Protein AF-A0A3P8KN86-F1 (afdb_monomer_lite)

Radius of gyration: 20.42 Å; chains: 1; bounding box: 62×32×52 Å

Organism: NCBI:txid55603

Foldseek 3Di:
DDPVVCVCPVPPHLCVVVVNPPVLADPLLVVLLVVCSVVVFPSVLQSPSLDDSLLSVLCSVCRSLVNDDPCSPDSLDDSLLSNLLSVLVSVVHDLVLPPDSLDDSLLSVLLSVLSVLVHDLVVQSDSPDDSVNSNVVSVVRSVVVVVVVVVVVVD

Sequence (155 aa):
MNKMLNLFYKNKSIFDEYRVNINKYNKQQLSQIYKGLLLKLPVEHFHWPYYDWKQMREIRYGLQNGIELPWYGDSMFSWQQMRELRLGIEKNLDASLYCDWNFNVEQMRQVRLGLEQNIDVSKYAKKEFNWKKMEEIRKKLVADKNIWASTICTN

Structure (mmCIF, N/CA/C/O backbone):
data_AF-A0A3P8KN86-F1
#
_entry.id   AF-A0A3P8KN86-F1
#
loop_
_atom_site.group_PDB
_atom_site.id
_atom_site.type_symbol
_atom_site.label_atom_id
_atom_site.label_alt_id
_atom_site.label_comp_id
_atom_site.label_asym_id
_atom_site.label_entity_id
_atom_site.label_seq_id
_atom_site.pdbx_PDB_ins_code
_atom_site.Cartn_x
_atom_site.Cartn_y
_atom_site.Cartn_z
_atom_site.occupancy
_atom_site.B_iso_or_equiv
_atom_site.auth_seq_id
_atom_site.auth_comp_id
_atom_site.auth_asym_id
_atom_site.auth_atom_id
_atom_site.pdbx_PDB_model_num
ATOM 1 N N . MET A 1 1 ? 34.999 -9.243 -11.631 1.00 43.22 1 MET A N 1
ATOM 2 C CA . MET A 1 1 ? 33.870 -8.766 -12.466 1.00 43.22 1 MET A CA 1
ATOM 3 C C . MET A 1 1 ? 32.934 -9.950 -12.710 1.00 43.22 1 MET A C 1
ATOM 5 O O . MET A 1 1 ? 33.374 -10.959 -13.236 1.00 43.22 1 MET A O 1
ATOM 9 N N . ASN A 1 2 ? 31.726 -9.909 -12.139 1.00 43.53 2 ASN A N 1
ATOM 10 C CA . ASN A 1 2 ? 30.965 -11.091 -11.699 1.00 43.53 2 ASN A CA 1
ATOM 11 C C . ASN A 1 2 ? 30.336 -11.939 -12.821 1.00 43.53 2 ASN A C 1
ATOM 13 O O . ASN A 1 2 ? 29.732 -11.398 -13.742 1.00 43.53 2 ASN A O 1
ATOM 17 N N . LYS A 1 3 ? 30.342 -13.269 -12.638 1.00 47.75 3 LYS A N 1
ATOM 18 C CA . LYS A 1 3 ? 29.671 -14.311 -13.454 1.00 47.75 3 LYS A CA 1
ATOM 19 C C . LYS A 1 3 ? 28.212 -13.967 -13.821 1.00 47.75 3 LYS A C 1
ATOM 21 O O . LYS A 1 3 ? 27.729 -14.357 -14.875 1.00 47.75 3 LYS A O 1
ATOM 26 N N . MET A 1 4 ? 27.548 -13.175 -12.972 1.00 44.81 4 MET A N 1
ATOM 27 C CA . MET A 1 4 ? 26.189 -12.662 -13.170 1.00 44.81 4 MET A CA 1
ATOM 28 C C . MET A 1 4 ? 26.078 -11.661 -14.337 1.00 44.81 4 MET A C 1
ATOM 30 O O . MET A 1 4 ? 25.126 -11.746 -15.097 1.00 44.81 4 MET A O 1
ATOM 34 N N . LEU A 1 5 ? 27.056 -10.761 -14.531 1.00 47.44 5 LEU A N 1
ATOM 35 C CA . LEU A 1 5 ? 27.090 -9.837 -15.682 1.00 47.44 5 LEU A CA 1
ATOM 36 C C . LEU A 1 5 ? 27.183 -10.607 -17.002 1.00 47.44 5 LEU A C 1
ATOM 38 O O . LEU A 1 5 ? 26.505 -10.262 -17.957 1.00 47.44 5 LEU A O 1
ATOM 42 N N . ASN A 1 6 ? 27.935 -11.707 -17.029 1.00 47.75 6 ASN A N 1
ATOM 43 C CA . ASN A 1 6 ? 28.052 -12.544 -18.222 1.00 47.75 6 ASN A CA 1
ATOM 44 C C . ASN A 1 6 ? 26.740 -13.262 -18.593 1.00 47.75 6 ASN A C 1
ATOM 46 O O . ASN A 1 6 ? 26.555 -13.593 -19.755 1.00 47.75 6 ASN A O 1
ATOM 50 N N . LEU A 1 7 ? 25.822 -13.477 -17.640 1.00 51.28 7 LEU A N 1
ATOM 51 C CA . LEU A 1 7 ? 24.464 -13.966 -17.924 1.00 51.28 7 LEU A CA 1
ATOM 52 C C . LEU A 1 7 ? 23.565 -12.861 -18.502 1.00 51.28 7 LEU A C 1
ATOM 54 O O . LEU A 1 7 ? 22.751 -13.154 -19.370 1.00 51.28 7 LEU A O 1
ATOM 58 N N . PHE A 1 8 ? 23.747 -11.601 -18.082 1.00 51.91 8 PHE A N 1
ATOM 59 C CA . PHE A 1 8 ? 23.001 -10.456 -18.627 1.00 51.91 8 PHE A CA 1
ATOM 60 C C . PHE A 1 8 ? 23.300 -10.190 -20.113 1.00 51.91 8 PHE A C 1
ATOM 62 O O . PHE A 1 8 ? 22.413 -9.724 -20.816 1.00 51.91 8 PHE A O 1
ATOM 69 N N . TYR A 1 9 ? 24.513 -10.498 -20.590 1.00 50.28 9 TYR A N 1
ATOM 70 C CA . TYR A 1 9 ? 24.952 -10.202 -21.965 1.00 50.28 9 TYR A CA 1
ATOM 71 C C . TYR A 1 9 ? 25.006 -11.420 -22.909 1.00 50.28 9 TYR A C 1
ATOM 73 O O . TYR A 1 9 ? 25.277 -11.246 -24.093 1.00 50.28 9 TYR A O 1
ATOM 81 N N . LYS A 1 10 ? 24.795 -12.654 -22.417 1.00 49.06 10 LYS A N 1
ATOM 82 C CA . LYS A 1 10 ? 24.941 -13.878 -23.240 1.00 49.06 10 LYS A CA 1
ATOM 83 C C . LYS A 1 10 ? 23.720 -14.258 -24.067 1.00 49.06 10 LYS A C 1
ATOM 85 O O . LYS A 1 10 ? 23.874 -14.963 -25.059 1.00 49.06 10 LYS A O 1
ATOM 90 N N . ASN A 1 11 ? 22.531 -13.820 -23.677 1.00 49.88 11 ASN A N 1
ATOM 91 C CA . ASN A 1 11 ? 21.376 -13.907 -24.554 1.00 49.88 11 ASN A CA 1
ATOM 92 C C . ASN A 1 11 ? 21.400 -12.641 -25.399 1.00 49.88 11 ASN A C 1
ATOM 94 O O . ASN A 1 11 ? 21.526 -11.558 -24.839 1.00 49.88 11 ASN A O 1
ATOM 98 N N . LYS A 1 12 ? 21.287 -12.760 -26.722 1.00 53.00 12 LYS A N 1
ATOM 99 C CA . LYS A 1 12 ? 20.773 -11.681 -27.576 1.00 53.00 12 LYS A CA 1
ATOM 100 C C . LYS A 1 12 ? 19.526 -11.155 -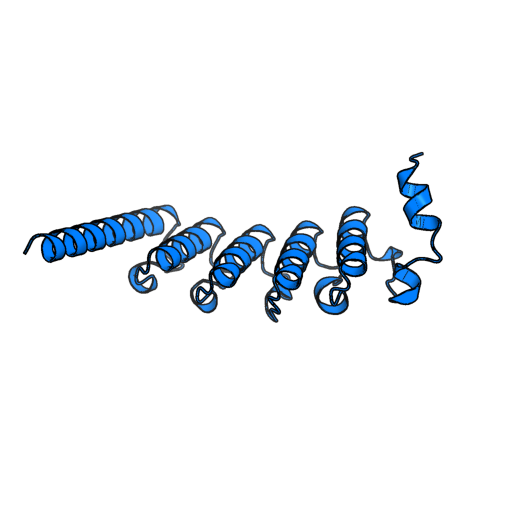26.856 1.00 53.00 12 LYS A C 1
ATOM 102 O O . LYS A 1 12 ? 18.619 -11.943 -26.595 1.00 53.00 12 LYS A O 1
ATOM 107 N N . SER A 1 13 ? 19.643 -9.971 -26.269 1.00 66.38 13 SER A N 1
ATOM 108 C CA . SER A 1 13 ? 19.134 -9.719 -24.921 1.00 66.38 13 SER A CA 1
ATOM 109 C C . SER A 1 13 ? 17.621 -9.850 -24.910 1.00 66.38 13 SER A C 1
ATOM 111 O O . SER A 1 13 ? 16.968 -9.302 -25.785 1.00 66.38 13 SER A O 1
ATOM 113 N N . ILE A 1 14 ? 17.027 -10.534 -23.931 1.00 70.62 14 ILE A N 1
ATOM 114 C CA . ILE A 1 14 ? 15.560 -10.528 -23.753 1.00 70.62 14 ILE A CA 1
ATOM 115 C C . ILE A 1 14 ? 15.013 -9.084 -23.712 1.00 70.62 14 ILE A C 1
ATOM 117 O O . ILE A 1 14 ? 13.859 -8.830 -24.011 1.00 70.62 14 ILE A O 1
ATOM 121 N N . PHE A 1 15 ? 15.862 -8.101 -23.402 1.00 74.62 15 PHE A N 1
ATOM 122 C CA . PHE A 1 15 ? 15.544 -6.685 -23.539 1.00 74.62 15 PHE A CA 1
ATOM 123 C C . PHE A 1 15 ? 15.421 -6.206 -24.997 1.00 74.62 15 PHE A C 1
ATOM 125 O O . PHE A 1 15 ? 14.551 -5.387 -25.269 1.00 74.62 15 PHE A O 1
ATOM 132 N N . ASP A 1 16 ? 16.234 -6.710 -25.928 1.00 73.12 16 ASP A N 1
ATOM 133 C CA . ASP A 1 16 ? 16.189 -6.367 -27.358 1.00 73.12 16 ASP A CA 1
ATOM 134 C C . ASP A 1 16 ? 14.890 -6.866 -28.008 1.00 73.12 16 ASP A C 1
ATOM 136 O O . ASP A 1 16 ? 14.256 -6.130 -28.764 1.00 73.12 16 ASP A O 1
ATOM 140 N N . GLU A 1 17 ? 14.461 -8.088 -27.666 1.00 73.62 17 GLU A N 1
ATOM 141 C CA . GLU A 1 17 ? 13.188 -8.674 -28.121 1.00 73.62 17 GLU A CA 1
ATOM 142 C C . GLU A 1 17 ? 11.994 -7.792 -27.723 1.00 73.62 17 GLU A C 1
ATOM 144 O O . GLU A 1 17 ? 11.118 -7.515 -28.540 1.00 73.62 17 GLU A O 1
ATOM 149 N N . TYR A 1 18 ? 12.018 -7.261 -26.499 1.00 74.00 18 TYR A N 1
ATOM 150 C CA . TYR A 1 18 ? 10.963 -6.410 -25.945 1.00 74.00 18 TYR A CA 1
ATOM 151 C C . TYR A 1 18 ? 11.246 -4.907 -26.123 1.00 74.00 18 TYR A C 1
ATOM 153 O O . TYR A 1 18 ? 10.574 -4.072 -25.520 1.00 74.00 18 TYR A O 1
ATOM 161 N N . ARG A 1 19 ? 12.241 -4.539 -26.948 1.00 77.69 19 ARG A N 1
ATOM 162 C CA . ARG A 1 19 ? 12.633 -3.147 -27.255 1.00 77.69 19 ARG A CA 1
ATOM 163 C C . ARG A 1 19 ? 12.882 -2.270 -26.013 1.00 77.69 19 ARG A C 1
ATOM 165 O O . ARG A 1 19 ? 12.671 -1.055 -26.038 1.00 77.69 19 ARG A O 1
ATOM 172 N N . VAL A 1 20 ? 13.365 -2.861 -24.922 1.00 79.06 20 VAL A N 1
ATOM 173 C CA . VAL A 1 20 ? 13.687 -2.153 -23.679 1.00 79.06 20 VAL A CA 1
ATOM 174 C C . VAL A 1 20 ? 15.022 -1.425 -23.837 1.00 79.06 20 VAL A C 1
ATOM 176 O O . VAL A 1 20 ? 16.083 -2.039 -23.916 1.00 79.06 20 VAL A O 1
ATOM 179 N N . ASN A 1 21 ? 14.994 -0.090 -23.814 1.00 83.62 21 ASN A N 1
ATOM 180 C CA . ASN A 1 21 ? 16.215 0.720 -23.803 1.00 83.62 21 ASN A CA 1
ATOM 181 C C . ASN A 1 21 ? 16.894 0.657 -22.423 1.00 83.62 21 ASN A C 1
ATOM 183 O O . ASN A 1 21 ? 16.582 1.447 -21.529 1.00 83.62 21 ASN A O 1
ATOM 187 N N . ILE A 1 22 ? 17.834 -0.277 -22.263 1.00 83.38 22 ILE A N 1
ATOM 188 C CA . ILE A 1 22 ? 18.504 -0.561 -20.986 1.00 83.38 22 ILE A CA 1
ATOM 189 C C . ILE A 1 22 ? 19.252 0.639 -20.391 1.00 83.38 22 ILE A C 1
ATOM 191 O O . ILE A 1 22 ? 19.370 0.732 -19.173 1.00 83.38 22 ILE A O 1
ATOM 195 N N . ASN A 1 23 ? 19.697 1.587 -21.223 1.00 84.94 23 ASN A N 1
ATOM 196 C CA . ASN A 1 23 ? 20.459 2.759 -20.783 1.00 84.94 23 ASN A CA 1
ATOM 197 C C . ASN A 1 23 ? 19.612 3.749 -19.967 1.00 84.94 23 ASN A C 1
ATOM 199 O O . ASN A 1 23 ? 20.163 4.629 -19.312 1.00 84.94 23 ASN A O 1
ATOM 203 N N . LYS A 1 24 ? 18.278 3.611 -19.987 1.00 87.25 24 LYS A N 1
ATOM 204 C CA . LYS A 1 24 ? 17.359 4.426 -19.178 1.00 87.25 24 LYS A CA 1
ATOM 205 C C . LYS A 1 24 ? 17.221 3.948 -17.731 1.00 87.25 24 LYS A C 1
ATOM 207 O O . LYS A 1 24 ? 16.580 4.636 -16.942 1.00 87.25 24 LYS A O 1
ATOM 212 N N . TYR A 1 25 ? 17.774 2.786 -17.386 1.00 86.12 25 TYR A N 1
ATOM 213 C CA . TYR A 1 25 ? 17.498 2.117 -16.119 1.00 86.12 25 TYR A CA 1
ATOM 214 C C . TYR A 1 25 ? 18.779 1.783 -15.362 1.00 86.12 25 TYR A C 1
ATOM 216 O O . TYR A 1 25 ? 19.783 1.353 -15.929 1.00 86.12 25 TYR A O 1
ATOM 224 N N . ASN A 1 26 ? 18.725 1.902 -14.039 1.00 89.75 26 ASN A N 1
ATOM 225 C CA . ASN A 1 26 ? 19.763 1.368 -13.170 1.00 89.75 26 ASN A CA 1
ATOM 226 C C . ASN A 1 26 ? 19.658 -0.163 -13.045 1.00 89.75 26 ASN A C 1
ATOM 228 O O . ASN A 1 26 ? 18.666 -0.796 -13.414 1.00 89.75 26 ASN A O 1
ATOM 232 N N . LYS A 1 27 ? 20.690 -0.780 -12.463 1.00 89.50 27 LYS A N 1
ATOM 233 C CA . LYS A 1 27 ? 20.779 -2.239 -12.305 1.00 89.50 27 LYS A CA 1
ATOM 234 C C . LYS A 1 27 ? 19.583 -2.842 -11.556 1.00 89.50 27 LYS A C 1
ATOM 236 O O . LYS A 1 27 ? 19.155 -3.951 -11.875 1.00 89.50 27 LYS A O 1
ATOM 241 N N . GLN A 1 28 ? 19.059 -2.153 -10.544 1.00 92.44 28 GLN A N 1
ATOM 242 C CA . GLN A 1 28 ? 17.932 -2.637 -9.753 1.00 92.44 28 GLN A CA 1
ATOM 243 C C . GLN A 1 28 ? 16.624 -2.590 -10.553 1.00 92.44 28 GLN A C 1
ATOM 245 O O . GLN A 1 28 ? 15.858 -3.552 -10.501 1.00 92.44 28 GLN A O 1
ATOM 250 N N . GLN A 1 29 ? 16.397 -1.524 -11.323 1.00 90.50 29 GLN A N 1
ATOM 251 C CA . GLN A 1 29 ? 15.267 -1.404 -12.247 1.00 90.50 29 GLN A CA 1
ATOM 252 C C . GLN A 1 29 ? 15.342 -2.490 -13.332 1.00 90.50 29 GLN A C 1
ATOM 254 O O . GLN A 1 29 ? 14.398 -3.264 -13.484 1.00 90.50 29 GLN A O 1
ATOM 259 N N . LEU A 1 30 ? 16.501 -2.656 -13.989 1.00 89.38 30 LEU A N 1
ATOM 260 C CA . LEU A 1 30 ? 16.733 -3.728 -14.972 1.00 89.38 30 LEU A CA 1
ATOM 261 C C . LEU A 1 30 ? 16.465 -5.120 -14.391 1.00 89.38 30 LEU A C 1
ATOM 263 O O . LEU A 1 30 ? 15.903 -5.976 -15.069 1.00 89.38 30 LEU A O 1
ATOM 267 N N . SER A 1 31 ? 16.815 -5.353 -13.122 1.00 91.00 31 SER A N 1
ATOM 268 C CA . SER A 1 31 ? 16.503 -6.615 -12.447 1.00 91.00 31 SER A CA 1
ATOM 269 C C . SER A 1 31 ? 14.997 -6.852 -12.301 1.00 91.00 31 SER A C 1
ATOM 271 O O . SER A 1 31 ? 14.565 -7.997 -12.434 1.00 91.00 31 SER A O 1
ATOM 273 N N . GLN A 1 32 ? 14.192 -5.818 -12.031 1.00 91.56 32 GLN A N 1
ATOM 274 C CA . GLN A 1 32 ? 12.733 -5.969 -11.967 1.00 91.56 32 GLN A CA 1
ATOM 275 C C . GLN A 1 32 ? 12.129 -6.215 -13.350 1.00 91.56 32 GLN A C 1
ATOM 277 O O . GLN A 1 32 ? 11.302 -7.116 -13.473 1.00 91.56 32 GLN A O 1
ATOM 282 N N . ILE A 1 33 ? 12.585 -5.492 -14.380 1.00 88.50 33 ILE A N 1
ATOM 283 C CA . ILE A 1 33 ? 12.147 -5.711 -15.769 1.00 88.50 33 ILE A CA 1
ATOM 284 C C . ILE A 1 33 ? 12.465 -7.148 -16.185 1.00 88.50 33 ILE A C 1
ATOM 286 O O . ILE A 1 33 ? 11.575 -7.874 -16.611 1.00 88.50 33 ILE A O 1
ATOM 290 N N . TYR A 1 34 ? 13.703 -7.599 -15.964 1.00 88.25 34 TYR A N 1
ATOM 291 C CA . TYR A 1 34 ? 14.125 -8.965 -16.272 1.00 88.25 34 TYR A CA 1
ATOM 292 C C . TYR A 1 34 ? 13.243 -10.020 -15.596 1.00 88.25 34 TYR A C 1
ATOM 294 O O . TYR A 1 34 ? 12.806 -10.971 -16.236 1.00 88.25 34 TYR A O 1
ATOM 302 N N . LYS A 1 35 ? 12.937 -9.843 -14.303 1.00 90.69 35 LYS A N 1
ATOM 303 C CA . LYS A 1 35 ? 12.036 -10.750 -13.575 1.00 90.69 35 LYS A CA 1
ATOM 304 C C . LYS A 1 35 ? 10.629 -10.761 -14.166 1.00 90.69 35 LYS A C 1
ATOM 306 O O . LYS A 1 35 ? 10.024 -11.822 -14.210 1.00 90.69 35 LYS A O 1
ATOM 311 N N . GLY A 1 36 ? 10.110 -9.611 -14.596 1.00 89.88 36 GLY A N 1
ATOM 312 C CA . GLY A 1 36 ? 8.813 -9.543 -15.269 1.00 89.88 36 GLY A CA 1
ATOM 313 C C . GLY A 1 36 ? 8.803 -10.262 -16.612 1.00 89.88 36 GLY A C 1
ATOM 314 O O . GLY A 1 36 ? 7.911 -11.069 -16.848 1.00 89.88 36 GLY A O 1
ATOM 315 N N . LEU A 1 37 ? 9.836 -10.045 -17.433 1.00 87.81 37 LEU A N 1
ATOM 316 C CA . LEU A 1 37 ? 10.008 -10.719 -18.723 1.00 87.81 37 LEU A CA 1
ATOM 317 C C . LEU A 1 37 ? 10.080 -12.245 -18.565 1.00 87.81 37 LEU A C 1
ATOM 319 O O . LEU A 1 37 ? 9.410 -12.973 -19.290 1.00 87.81 37 LEU A O 1
ATOM 323 N N . LEU A 1 38 ? 10.828 -12.744 -17.572 1.00 89.00 38 LEU A N 1
ATOM 324 C CA . LEU A 1 38 ? 10.888 -14.181 -17.266 1.00 89.00 38 LEU A CA 1
ATOM 325 C C . LEU A 1 38 ? 9.528 -14.773 -16.874 1.00 89.00 38 LEU A C 1
ATOM 327 O O . LEU A 1 38 ? 9.253 -15.932 -17.172 1.00 89.00 38 LEU A O 1
ATOM 331 N N . LEU A 1 39 ? 8.694 -13.983 -16.197 1.00 89.44 39 LEU A N 1
ATOM 332 C CA . LEU A 1 39 ? 7.339 -14.364 -15.803 1.00 89.44 39 LEU A CA 1
ATOM 333 C C . LEU A 1 39 ? 6.310 -14.139 -16.924 1.00 89.44 39 LEU A C 1
ATOM 335 O O . LEU A 1 39 ? 5.133 -14.405 -16.702 1.00 89.44 39 LEU A O 1
ATOM 339 N N . LYS A 1 40 ? 6.735 -13.659 -18.105 1.00 88.81 40 LYS A N 1
ATOM 340 C CA . LYS A 1 40 ? 5.862 -13.266 -19.224 1.00 88.81 40 LYS A CA 1
ATOM 341 C C . LYS A 1 40 ? 4.772 -12.265 -18.810 1.00 88.81 40 LYS A C 1
ATOM 343 O O . LYS A 1 40 ? 3.658 -12.312 -19.319 1.00 88.81 40 LYS A O 1
ATOM 348 N N . LEU A 1 41 ? 5.091 -11.383 -17.860 1.00 86.31 41 LEU A N 1
ATOM 349 C CA . LEU A 1 41 ? 4.198 -10.302 -17.438 1.00 86.31 41 LEU A CA 1
ATOM 350 C C . LEU A 1 41 ? 4.242 -9.154 -18.460 1.00 86.31 41 LEU A C 1
ATOM 352 O O . LEU A 1 41 ? 5.289 -8.965 -19.085 1.00 86.31 41 LEU A O 1
ATOM 356 N N . PRO A 1 42 ? 3.168 -8.353 -18.582 1.00 81.19 42 PRO A N 1
ATOM 357 C CA . PRO A 1 42 ? 3.141 -7.173 -19.446 1.00 81.19 42 PRO A CA 1
ATOM 358 C C . PRO A 1 42 ? 4.056 -6.082 -18.872 1.00 81.19 42 PRO A C 1
ATOM 360 O O . PRO A 1 42 ? 3.666 -5.263 -18.032 1.00 81.19 42 PRO A O 1
ATOM 363 N N . VAL A 1 43 ? 5.333 -6.110 -19.258 1.00 73.94 43 VAL A N 1
ATOM 364 C CA . VAL A 1 43 ? 6.361 -5.217 -18.706 1.00 73.94 43 VAL A CA 1
ATOM 365 C C . VAL A 1 43 ? 6.174 -3.760 -19.107 1.00 73.94 43 VAL A C 1
ATOM 367 O O . VAL A 1 43 ? 6.609 -2.864 -18.378 1.00 73.94 43 VAL A O 1
ATOM 370 N N . GLU A 1 44 ? 5.479 -3.523 -20.216 1.00 74.12 44 GLU A N 1
ATOM 371 C CA . GLU A 1 44 ? 5.017 -2.224 -20.698 1.00 74.12 44 GLU A CA 1
ATOM 372 C C . GLU A 1 44 ? 4.242 -1.435 -19.637 1.00 74.12 44 GLU A C 1
ATOM 374 O O . GLU A 1 44 ? 4.310 -0.207 -19.612 1.00 74.12 44 GLU A O 1
ATOM 379 N N . HIS A 1 45 ? 3.576 -2.119 -18.703 1.00 68.19 45 HIS A N 1
ATOM 380 C CA . HIS A 1 45 ? 2.780 -1.483 -17.655 1.00 68.19 45 HIS A CA 1
ATOM 381 C C . HIS A 1 45 ? 3.597 -0.958 -16.468 1.00 68.19 45 HIS A C 1
ATOM 383 O O . HIS A 1 45 ? 3.061 -0.212 -15.652 1.00 68.19 45 HIS A O 1
ATOM 389 N N . PHE A 1 46 ? 4.881 -1.312 -16.335 1.00 66.50 46 PHE A N 1
ATOM 390 C CA . PHE A 1 46 ? 5.659 -0.930 -15.146 1.00 66.50 46 PHE A CA 1
ATOM 391 C C . PHE A 1 46 ? 7.104 -0.518 -15.408 1.00 66.50 46 PHE A C 1
ATOM 393 O O . PHE A 1 46 ? 7.817 -0.166 -14.466 1.00 66.50 46 PHE A O 1
ATOM 400 N N . HIS A 1 47 ? 7.552 -0.507 -16.663 1.00 60.84 47 HIS A N 1
ATOM 401 C CA . HIS A 1 47 ? 8.892 -0.043 -17.007 1.00 60.84 47 HIS A CA 1
ATOM 402 C C . HIS A 1 47 ? 8.984 1.487 -17.144 1.00 60.84 47 HIS A C 1
ATOM 404 O O . HIS A 1 47 ? 9.867 1.984 -17.834 1.00 60.84 47 HIS A O 1
ATOM 410 N N . TRP A 1 48 ? 8.112 2.288 -16.524 1.00 72.62 48 TRP A N 1
ATOM 411 C CA . TRP A 1 48 ? 8.294 3.741 -16.592 1.00 72.62 48 TRP A CA 1
ATOM 412 C C . TRP A 1 48 ? 9.593 4.126 -15.858 1.00 72.62 48 TRP A C 1
ATOM 414 O O . TRP A 1 48 ? 9.712 3.841 -14.666 1.00 72.62 48 TRP A O 1
ATOM 424 N N . PRO A 1 49 ? 10.579 4.774 -16.515 1.00 67.12 49 PRO A N 1
ATOM 425 C CA . PRO A 1 49 ? 11.885 5.062 -15.907 1.00 67.12 49 PRO A CA 1
ATOM 426 C C . PRO A 1 49 ? 11.838 5.949 -14.653 1.00 67.12 49 PRO A C 1
ATOM 428 O O . PRO A 1 49 ? 12.827 5.995 -13.923 1.00 67.12 49 PRO A O 1
ATOM 431 N N . TYR A 1 50 ? 10.713 6.622 -14.383 1.00 77.00 50 TYR A N 1
ATOM 432 C CA . TYR A 1 50 ? 10.516 7.423 -13.172 1.00 77.00 50 TYR A CA 1
ATOM 433 C C . TYR A 1 50 ? 10.207 6.585 -11.927 1.00 77.00 50 TYR A C 1
ATOM 435 O O . TYR A 1 50 ? 10.362 7.097 -10.822 1.00 77.00 50 TYR A O 1
ATOM 443 N N . TYR A 1 51 ? 9.830 5.310 -12.071 1.00 84.56 51 TYR A N 1
ATOM 444 C CA . TYR A 1 51 ? 9.672 4.439 -10.911 1.00 84.56 51 TYR A CA 1
ATOM 445 C C . TYR A 1 51 ? 11.013 4.031 -10.333 1.00 84.56 51 TYR A C 1
ATOM 447 O O . TYR A 1 51 ? 11.888 3.521 -11.040 1.00 84.56 51 TYR A O 1
ATOM 455 N N . ASP A 1 52 ? 11.148 4.137 -9.016 1.00 89.19 52 ASP A N 1
ATOM 456 C CA . ASP A 1 52 ? 12.222 3.445 -8.330 1.00 89.19 52 ASP A CA 1
ATOM 457 C C . ASP A 1 52 ? 12.016 1.916 -8.402 1.00 89.19 52 ASP A C 1
ATOM 459 O O . ASP A 1 52 ? 10.926 1.388 -8.640 1.00 89.19 52 ASP A O 1
ATOM 463 N N . TRP A 1 53 ? 13.090 1.156 -8.190 1.00 91.31 53 TRP A N 1
ATOM 464 C CA . TRP A 1 53 ? 13.035 -0.302 -8.304 1.00 91.31 53 TRP A CA 1
ATOM 465 C C . TRP A 1 53 ? 12.107 -0.976 -7.275 1.00 91.31 53 TRP A C 1
ATOM 467 O O . TRP A 1 53 ? 11.715 -2.127 -7.477 1.00 91.31 53 TRP A O 1
ATOM 477 N N . LYS A 1 54 ? 11.782 -0.315 -6.156 1.00 93.81 54 LYS A N 1
ATOM 478 C CA . LYS A 1 54 ? 10.842 -0.821 -5.147 1.00 93.81 54 LYS A CA 1
ATOM 479 C C . LYS A 1 54 ? 9.407 -0.605 -5.609 1.00 93.81 54 LYS A C 1
ATOM 481 O O . LYS A 1 54 ? 8.615 -1.526 -5.446 1.00 93.81 54 LYS A O 1
ATOM 486 N N . GLN A 1 55 ? 9.097 0.531 -6.233 1.00 91.25 55 GLN A N 1
ATOM 487 C CA . GLN A 1 55 ? 7.814 0.745 -6.907 1.00 91.25 55 GLN A CA 1
ATOM 488 C C . GLN A 1 55 ? 7.628 -0.321 -7.993 1.00 91.25 55 GLN A C 1
ATOM 490 O O . GLN A 1 55 ? 6.698 -1.116 -7.899 1.00 91.25 55 GLN A O 1
ATOM 495 N N . MET A 1 56 ? 8.595 -0.483 -8.909 1.00 90.56 56 MET A N 1
ATOM 496 C CA . MET A 1 56 ? 8.556 -1.539 -9.939 1.00 90.56 56 MET A CA 1
ATOM 497 C C . MET A 1 56 ? 8.358 -2.946 -9.355 1.00 90.56 56 MET A C 1
ATOM 499 O O . MET A 1 56 ? 7.694 -3.787 -9.958 1.00 90.56 56 MET A O 1
ATOM 503 N N . ARG A 1 57 ? 8.932 -3.226 -8.175 1.00 92.38 57 ARG A N 1
ATOM 504 C CA . ARG A 1 57 ? 8.746 -4.506 -7.482 1.00 92.38 57 ARG A CA 1
ATOM 505 C C . ARG A 1 57 ? 7.297 -4.710 -7.044 1.00 92.38 57 ARG A C 1
ATOM 507 O O . ARG A 1 57 ? 6.796 -5.816 -7.222 1.00 92.38 57 ARG A O 1
ATOM 514 N N . GLU A 1 58 ? 6.656 -3.702 -6.452 1.00 92.56 58 GLU A N 1
ATOM 515 C CA . GLU A 1 58 ? 5.255 -3.821 -6.031 1.00 92.56 58 GLU A CA 1
ATOM 516 C C . GLU A 1 58 ? 4.322 -3.956 -7.240 1.00 92.56 58 GLU A C 1
ATOM 518 O O . GLU A 1 58 ? 3.444 -4.814 -7.206 1.00 92.56 58 GLU A O 1
ATOM 523 N N . ILE A 1 59 ? 4.573 -3.226 -8.337 1.00 89.50 59 ILE A N 1
ATOM 524 C CA . ILE A 1 59 ? 3.791 -3.383 -9.577 1.00 89.50 59 ILE A CA 1
ATOM 525 C C . ILE A 1 59 ? 3.943 -4.802 -10.133 1.00 89.50 59 ILE A C 1
ATOM 527 O O . ILE A 1 59 ? 2.953 -5.472 -10.416 1.00 89.50 59 ILE A O 1
ATOM 531 N N . ARG A 1 60 ? 5.182 -5.309 -10.217 1.00 91.31 60 ARG A N 1
ATOM 532 C CA . ARG A 1 60 ? 5.452 -6.681 -10.668 1.00 91.31 60 ARG A CA 1
ATOM 533 C C . ARG A 1 60 ? 4.740 -7.720 -9.799 1.00 91.31 60 ARG A C 1
ATOM 535 O O . ARG A 1 60 ? 4.255 -8.708 -10.337 1.00 91.31 60 ARG A O 1
ATOM 542 N N . TYR A 1 61 ? 4.696 -7.533 -8.478 1.00 92.19 61 TYR A N 1
ATOM 543 C CA . TYR A 1 61 ? 3.961 -8.440 -7.591 1.00 92.19 61 TYR A CA 1
ATOM 544 C C . TYR A 1 61 ? 2.448 -8.378 -7.808 1.00 92.19 61 TYR A C 1
ATOM 546 O O . TYR A 1 61 ? 1.822 -9.431 -7.817 1.00 92.19 61 TYR A O 1
ATOM 554 N N . GLY A 1 62 ? 1.881 -7.190 -8.039 1.00 90.69 62 GLY A N 1
ATOM 555 C CA . GLY A 1 62 ? 0.475 -7.053 -8.427 1.00 90.69 62 GLY A CA 1
ATOM 556 C C . GLY A 1 62 ? 0.169 -7.837 -9.704 1.00 90.69 62 GLY A C 1
ATOM 557 O O . GLY A 1 62 ? -0.652 -8.751 -9.683 1.00 90.69 62 GLY A O 1
ATOM 558 N N . LEU A 1 63 ? 0.922 -7.578 -10.777 1.00 88.69 63 LEU A N 1
ATOM 559 C CA . LEU A 1 63 ? 0.753 -8.269 -12.061 1.00 88.69 63 LEU A CA 1
ATOM 560 C C . LEU A 1 63 ? 0.915 -9.791 -11.937 1.00 88.69 63 LEU A C 1
ATOM 562 O O . LEU A 1 63 ? 0.148 -10.545 -12.524 1.00 88.69 63 LEU A O 1
ATOM 566 N N . GLN A 1 64 ? 1.881 -10.257 -11.139 1.00 90.75 64 GLN A N 1
ATOM 567 C CA . GLN A 1 64 ? 2.089 -11.686 -10.886 1.00 90.75 64 GLN A CA 1
ATOM 568 C C . GLN A 1 64 ? 0.873 -12.357 -10.223 1.00 90.75 64 GLN A C 1
ATOM 570 O O . GLN A 1 64 ? 0.637 -13.540 -10.453 1.00 90.75 64 GLN A O 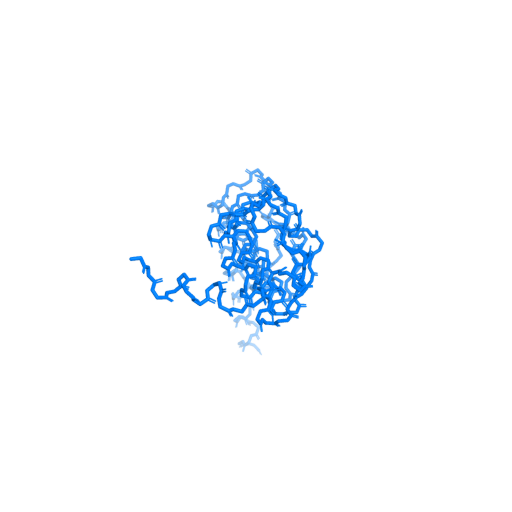1
ATOM 575 N N . ASN A 1 65 ? 0.109 -11.611 -9.425 1.00 89.25 65 ASN A N 1
ATOM 576 C CA . ASN A 1 65 ? -1.107 -12.082 -8.765 1.00 89.25 65 ASN A CA 1
ATOM 577 C C . ASN A 1 65 ? -2.382 -11.794 -9.582 1.00 89.25 65 ASN A C 1
ATOM 579 O O . ASN A 1 65 ? -3.480 -11.901 -9.044 1.00 89.25 65 ASN A O 1
ATOM 583 N N . GLY A 1 66 ? -2.256 -11.425 -10.865 1.00 87.44 66 GLY A N 1
ATOM 584 C CA . GLY A 1 66 ? -3.397 -11.108 -11.733 1.00 87.44 66 GLY A CA 1
ATOM 585 C C . GLY A 1 66 ? -4.085 -9.783 -11.394 1.00 87.44 66 GLY A C 1
ATOM 586 O O . GLY A 1 66 ? -5.228 -9.563 -11.779 1.00 87.44 66 GLY A O 1
ATOM 587 N N . ILE A 1 67 ? -3.406 -8.907 -10.649 1.00 84.12 67 ILE A N 1
ATOM 588 C CA . ILE A 1 67 ? -3.910 -7.592 -10.264 1.00 84.12 67 ILE A CA 1
ATOM 589 C C . ILE A 1 67 ? -3.395 -6.574 -11.283 1.00 84.12 67 ILE A C 1
ATOM 591 O O . ILE A 1 67 ? -2.256 -6.106 -11.209 1.00 84.12 67 ILE A O 1
ATOM 595 N N . GLU A 1 68 ? -4.245 -6.241 -12.249 1.00 69.31 68 GLU A N 1
ATOM 596 C CA . GLU A 1 68 ? -4.021 -5.156 -13.203 1.00 69.31 68 GLU A CA 1
ATOM 597 C C . GLU A 1 68 ? -4.579 -3.860 -12.620 1.00 69.31 68 GLU A C 1
ATOM 599 O O . GLU A 1 68 ? -5.793 -3.733 -12.476 1.00 69.31 68 GLU A O 1
ATOM 604 N N . LEU A 1 69 ? -3.725 -2.891 -12.268 1.00 64.94 69 LEU A N 1
ATOM 605 C CA . LEU A 1 69 ? -4.207 -1.609 -11.744 1.00 64.94 69 LEU A CA 1
ATOM 606 C C . LEU A 1 69 ? -3.761 -0.425 -12.592 1.00 64.94 69 LEU A C 1
ATOM 608 O O . LEU A 1 69 ? -2.557 -0.254 -12.801 1.00 64.94 69 LEU A O 1
ATOM 612 N N . PRO A 1 70 ? -4.691 0.472 -12.958 1.00 58.00 70 PRO A N 1
ATOM 613 C CA . PRO A 1 70 ? -4.347 1.723 -13.620 1.00 58.00 70 PRO A CA 1
ATOM 614 C C . PRO A 1 70 ? -3.609 2.717 -12.699 1.00 58.00 70 PRO A C 1
ATOM 616 O O . PRO A 1 70 ? -2.834 3.532 -13.188 1.00 58.00 70 PRO A O 1
ATOM 619 N N . TRP A 1 71 ? -3.773 2.642 -11.370 1.00 62.34 71 TRP A N 1
ATOM 620 C CA . TRP A 1 71 ? -3.225 3.633 -10.418 1.00 62.34 71 TRP A CA 1
ATOM 621 C C . TRP A 1 71 ? -1.888 3.265 -9.763 1.00 62.34 71 TRP A C 1
ATOM 623 O O . TRP A 1 71 ? -1.247 4.125 -9.165 1.00 62.34 71 TRP A O 1
ATOM 633 N N . TYR A 1 72 ? -1.395 2.029 -9.905 1.00 61.31 72 TYR A N 1
ATOM 634 C CA . TYR A 1 72 ? 0.029 1.768 -9.635 1.00 61.31 72 TYR A CA 1
ATOM 635 C C . TYR A 1 72 ? 0.944 2.585 -10.557 1.00 61.31 72 TYR A C 1
ATOM 637 O O . TYR A 1 72 ? 2.116 2.791 -10.251 1.00 61.31 72 TYR A O 1
ATOM 645 N N . GLY A 1 73 ? 0.379 3.041 -11.675 1.00 54.06 73 GLY A N 1
ATOM 646 C CA . GLY A 1 73 ? 0.983 3.938 -12.638 1.00 54.06 73 GLY A CA 1
ATOM 647 C C . GLY A 1 73 ? 1.110 5.398 -12.176 1.00 54.06 73 GLY A C 1
ATOM 648 O O . GLY A 1 73 ? 1.515 6.237 -12.979 1.00 54.06 73 GLY A O 1
ATOM 649 N N . ASP A 1 74 ? 0.742 5.730 -10.936 1.00 65.31 74 ASP A N 1
ATOM 650 C CA . ASP A 1 74 ? 0.909 7.082 -10.417 1.00 65.31 74 ASP A CA 1
ATOM 651 C C . ASP A 1 74 ? 2.191 7.189 -9.580 1.00 65.31 74 ASP A C 1
ATOM 653 O O . ASP A 1 74 ? 2.302 6.652 -8.473 1.00 65.31 74 ASP A O 1
ATOM 657 N N . SER A 1 75 ? 3.177 7.918 -10.112 1.00 64.00 75 SER A N 1
ATOM 658 C CA . SER A 1 75 ? 4.435 8.233 -9.422 1.00 64.00 75 SER A CA 1
ATOM 659 C C . SER A 1 75 ? 4.255 8.952 -8.076 1.00 64.00 75 SER A C 1
ATOM 661 O O . SER A 1 75 ? 5.219 9.040 -7.314 1.00 64.00 75 SER A O 1
ATOM 663 N N . MET A 1 76 ? 3.049 9.440 -7.759 1.00 80.75 76 MET A N 1
ATOM 664 C CA . MET A 1 76 ? 2.739 10.103 -6.492 1.00 80.75 76 MET A CA 1
ATOM 665 C C . MET A 1 76 ? 2.790 9.168 -5.275 1.00 80.75 76 MET A C 1
ATOM 667 O O . MET A 1 76 ? 3.034 9.641 -4.164 1.00 80.75 76 MET A O 1
ATOM 671 N N . PHE A 1 77 ? 2.607 7.853 -5.446 1.00 88.25 77 PHE A N 1
ATOM 672 C CA . PHE A 1 77 ? 2.672 6.907 -4.330 1.00 88.25 77 PHE A CA 1
ATOM 673 C C . PHE A 1 77 ? 4.091 6.399 -4.071 1.00 88.25 77 PHE A C 1
ATOM 675 O O . PHE A 1 77 ? 4.769 5.868 -4.951 1.00 88.25 77 PHE A O 1
ATOM 682 N N . SER A 1 78 ? 4.514 6.438 -2.808 1.00 92.00 78 SER A N 1
ATOM 683 C CA . SER A 1 78 ? 5.704 5.709 -2.358 1.00 92.00 78 SER A CA 1
ATOM 684 C C . SER A 1 78 ? 5.517 4.193 -2.494 1.00 92.00 78 SER A C 1
ATOM 686 O O . SER A 1 78 ? 4.404 3.672 -2.385 1.00 92.00 78 SER A O 1
ATOM 688 N N . TRP A 1 79 ? 6.614 3.441 -2.641 1.00 92.56 79 TRP A N 1
ATOM 689 C CA . TRP A 1 79 ? 6.551 1.973 -2.717 1.00 92.56 79 TRP A CA 1
ATOM 690 C C . TRP A 1 79 ? 5.860 1.340 -1.495 1.00 92.56 79 TRP A C 1
ATOM 692 O O . TRP A 1 79 ? 5.258 0.274 -1.606 1.00 92.56 79 TRP A O 1
ATOM 702 N N . GLN A 1 80 ? 5.917 1.977 -0.320 1.00 95.44 80 GLN A N 1
ATOM 703 C CA . GLN A 1 80 ? 5.193 1.518 0.864 1.00 95.44 80 GLN A CA 1
ATOM 704 C C . GLN A 1 80 ? 3.675 1.703 0.734 1.00 95.44 80 GLN A C 1
ATOM 706 O O . GLN A 1 80 ? 2.932 0.800 1.105 1.00 95.44 80 GLN A O 1
ATOM 711 N N . GLN A 1 81 ? 3.210 2.833 0.193 1.00 94.69 81 GLN A N 1
ATOM 712 C CA . GLN A 1 81 ? 1.781 3.050 -0.069 1.00 94.69 81 GLN A CA 1
ATOM 713 C C . GLN A 1 81 ? 1.275 2.057 -1.126 1.00 94.69 81 GLN A C 1
ATOM 715 O O . GLN A 1 81 ? 0.253 1.404 -0.920 1.00 94.69 81 GLN A O 1
ATOM 720 N N . MET A 1 82 ? 2.050 1.836 -2.197 1.00 93.00 82 MET A N 1
ATOM 721 C CA . MET A 1 82 ? 1.743 0.816 -3.211 1.00 93.00 82 MET A CA 1
ATOM 722 C C . MET A 1 82 ? 1.631 -0.586 -2.602 1.00 93.00 82 MET A C 1
ATOM 724 O O . MET A 1 82 ? 0.746 -1.355 -2.975 1.00 93.00 82 MET A O 1
ATOM 728 N N . ARG A 1 83 ? 2.491 -0.916 -1.629 1.00 94.44 83 ARG A N 1
ATOM 729 C CA . ARG A 1 83 ? 2.419 -2.186 -0.899 1.00 94.44 83 ARG A CA 1
ATOM 730 C C . ARG A 1 83 ? 1.107 -2.330 -0.128 1.00 94.44 83 ARG A C 1
ATOM 732 O O . ARG A 1 83 ? 0.510 -3.399 -0.186 1.00 94.44 83 ARG A O 1
ATOM 739 N N . GLU A 1 84 ? 0.650 -1.301 0.584 1.00 96.12 84 GLU A N 1
ATOM 740 C CA . GLU A 1 84 ? -0.623 -1.366 1.323 1.00 96.12 84 GLU A CA 1
ATOM 741 C C . GLU A 1 84 ? -1.832 -1.492 0.380 1.00 96.12 84 GLU A C 1
ATOM 743 O O . GLU A 1 84 ? -2.767 -2.238 0.679 1.00 96.12 84 GLU A O 1
ATOM 748 N N . LEU A 1 85 ? -1.802 -0.834 -0.786 1.00 94.06 85 LEU A N 1
ATOM 749 C CA . LEU A 1 85 ? -2.814 -1.031 -1.833 1.00 94.06 85 LEU A CA 1
ATOM 750 C C . LEU A 1 85 ? -2.803 -2.473 -2.337 1.00 94.06 85 LEU A C 1
ATOM 752 O O . LEU A 1 85 ? -3.837 -3.134 -2.336 1.00 94.06 85 LEU A O 1
ATOM 756 N N . ARG A 1 86 ? -1.620 -2.992 -2.687 1.00 93.75 86 ARG A N 1
ATOM 757 C CA . ARG A 1 86 ? -1.452 -4.372 -3.163 1.00 93.75 86 ARG A CA 1
ATOM 758 C C . ARG A 1 86 ? -1.989 -5.394 -2.183 1.00 93.75 86 ARG A C 1
ATOM 760 O O . ARG A 1 86 ? -2.780 -6.241 -2.570 1.00 93.75 86 ARG A O 1
ATOM 767 N N . LEU A 1 87 ? -1.603 -5.284 -0.916 1.00 94.69 87 LEU A N 1
ATOM 768 C CA . LEU A 1 87 ? -2.034 -6.226 0.112 1.00 94.69 87 LEU A CA 1
ATOM 769 C C . LEU A 1 87 ? -3.550 -6.215 0.336 1.00 94.69 87 LEU A C 1
ATOM 771 O O . LEU A 1 87 ? -4.101 -7.254 0.685 1.00 94.69 87 LEU A O 1
ATOM 775 N N . GLY A 1 88 ? -4.223 -5.071 0.177 1.00 95.25 88 GLY A N 1
ATOM 776 C CA . GLY A 1 88 ? -5.681 -5.038 0.281 1.00 95.25 88 GLY A CA 1
ATOM 777 C C . GLY A 1 88 ? -6.366 -5.653 -0.931 1.00 95.25 88 GLY A C 1
ATOM 778 O O . GLY A 1 88 ? -7.287 -6.445 -0.768 1.00 95.25 88 GLY A O 1
ATOM 779 N N . ILE A 1 89 ? -5.877 -5.368 -2.135 1.00 93.06 89 ILE A N 1
ATOM 780 C CA . ILE A 1 89 ? -6.476 -5.881 -3.375 1.00 93.06 89 ILE A CA 1
ATOM 781 C C . ILE A 1 89 ? -6.262 -7.392 -3.502 1.00 93.06 89 ILE A C 1
ATOM 783 O O . ILE A 1 89 ? -7.197 -8.107 -3.840 1.00 93.06 89 ILE A O 1
ATOM 787 N N . GLU A 1 90 ? -5.091 -7.907 -3.109 1.00 93.06 90 GLU A N 1
ATOM 788 C CA . GLU A 1 90 ? -4.830 -9.355 -2.983 1.00 93.06 90 GLU A CA 1
ATOM 789 C C . GLU A 1 90 ? -5.812 -10.062 -2.034 1.00 93.06 90 GLU A C 1
ATOM 791 O O . GLU A 1 90 ? -6.015 -11.270 -2.133 1.00 93.06 90 GLU A O 1
ATOM 796 N N . LYS A 1 91 ? -6.425 -9.316 -1.109 1.00 94.50 91 LYS A N 1
ATOM 797 C CA . LYS A 1 91 ? -7.439 -9.801 -0.166 1.00 94.50 91 LYS A CA 1
ATOM 798 C C . LYS A 1 91 ? -8.871 -9.452 -0.587 1.00 94.50 91 LYS A C 1
ATOM 800 O O . LYS A 1 91 ? -9.777 -9.590 0.230 1.00 94.50 91 LYS A O 1
ATOM 805 N N . ASN A 1 92 ? -9.084 -9.014 -1.831 1.00 94.00 92 ASN A N 1
ATOM 806 C CA . ASN A 1 92 ? -10.376 -8.558 -2.358 1.00 94.00 92 ASN A CA 1
ATOM 807 C C . ASN A 1 92 ? -11.009 -7.411 -1.545 1.00 94.00 92 ASN A C 1
ATOM 809 O O . ASN A 1 92 ? -12.231 -7.324 -1.434 1.00 94.00 92 ASN A O 1
ATOM 813 N N . LEU A 1 93 ? -10.190 -6.542 -0.945 1.00 95.06 93 LEU A N 1
ATOM 814 C CA . LEU A 1 93 ? -10.667 -5.357 -0.231 1.00 95.06 93 LEU A CA 1
ATOM 815 C C . LEU A 1 93 ? -10.841 -4.184 -1.196 1.00 95.06 93 LEU A C 1
ATOM 817 O O . LEU A 1 93 ? -10.073 -4.027 -2.147 1.00 95.06 93 LEU A O 1
ATOM 821 N N . ASP A 1 94 ? -11.795 -3.307 -0.890 1.00 94.00 94 ASP A N 1
ATOM 822 C CA . ASP A 1 94 ? -11.978 -2.060 -1.625 1.00 94.00 94 ASP A CA 1
ATOM 823 C C . ASP A 1 94 ? -10.864 -1.057 -1.285 1.00 94.00 94 ASP A C 1
ATOM 825 O O . ASP A 1 94 ? -10.912 -0.326 -0.290 1.00 94.00 94 ASP A O 1
ATOM 829 N N . ALA A 1 95 ? -9.829 -1.040 -2.125 1.00 92.12 95 ALA A N 1
ATOM 830 C CA . ALA A 1 95 ? -8.699 -0.137 -1.973 1.00 92.12 95 ALA A CA 1
ATOM 831 C C . ALA A 1 95 ? -9.037 1.329 -2.270 1.00 92.12 95 ALA A C 1
ATOM 833 O O . ALA A 1 95 ? -8.289 2.206 -1.836 1.00 92.12 95 ALA A O 1
ATOM 834 N N . SER A 1 96 ? -10.158 1.623 -2.943 1.00 91.94 96 SER A N 1
ATOM 835 C CA . SER A 1 96 ? -10.561 3.007 -3.236 1.00 91.94 96 SER A CA 1
ATOM 836 C C . SER A 1 96 ? -10.779 3.826 -1.958 1.00 91.94 96 SER A C 1
ATOM 838 O O . SER A 1 96 ? -10.523 5.027 -1.938 1.00 91.94 96 SER A O 1
ATOM 840 N N . LEU A 1 97 ? -11.122 3.156 -0.853 1.00 94.31 97 LEU A N 1
ATOM 841 C CA . LEU A 1 97 ? -11.337 3.755 0.466 1.00 94.31 97 LEU A CA 1
ATOM 842 C C . LEU A 1 97 ? -10.064 4.308 1.123 1.00 94.31 97 LEU A C 1
ATOM 844 O O . LEU A 1 97 ? -10.149 5.021 2.124 1.00 94.31 97 LEU A O 1
ATOM 848 N N . TYR A 1 98 ? -8.882 3.953 0.619 1.00 93.69 98 TYR A N 1
ATOM 849 C CA . TYR A 1 98 ? -7.608 4.436 1.158 1.00 93.69 98 TYR A CA 1
ATOM 850 C C . TYR A 1 98 ? -6.534 4.688 0.099 1.00 93.69 98 TYR A C 1
ATOM 852 O O . TYR A 1 98 ? -5.378 4.925 0.449 1.00 93.69 98 TYR A O 1
ATOM 860 N N . CYS A 1 99 ? -6.898 4.673 -1.184 1.00 91.38 99 CYS A N 1
ATOM 861 C CA . CYS A 1 99 ? -6.040 5.052 -2.302 1.00 91.38 99 CYS A CA 1
ATOM 862 C C . CYS A 1 99 ? -5.968 6.580 -2.446 1.00 91.38 99 CYS A C 1
ATOM 864 O O . CYS A 1 99 ? -6.343 7.145 -3.469 1.00 91.38 99 CYS A O 1
ATOM 866 N N . ASP A 1 100 ? -5.478 7.247 -1.402 1.00 90.00 100 ASP A N 1
ATOM 867 C CA . ASP A 1 100 ? -5.295 8.698 -1.340 1.00 90.00 100 ASP A CA 1
ATOM 868 C C . ASP A 1 100 ? -3.825 9.000 -1.018 1.00 90.00 100 ASP A C 1
ATOM 870 O O . ASP A 1 100 ? -3.295 8.531 -0.007 1.00 90.00 100 ASP A O 1
ATOM 874 N N . TRP A 1 101 ? -3.150 9.789 -1.860 1.00 87.94 101 TRP A N 1
ATOM 875 C CA . TRP A 1 101 ? -1.751 10.174 -1.637 1.00 87.94 101 TRP A CA 1
ATOM 876 C C . TRP A 1 101 ? -1.557 11.003 -0.358 1.00 87.94 101 TRP A C 1
ATOM 878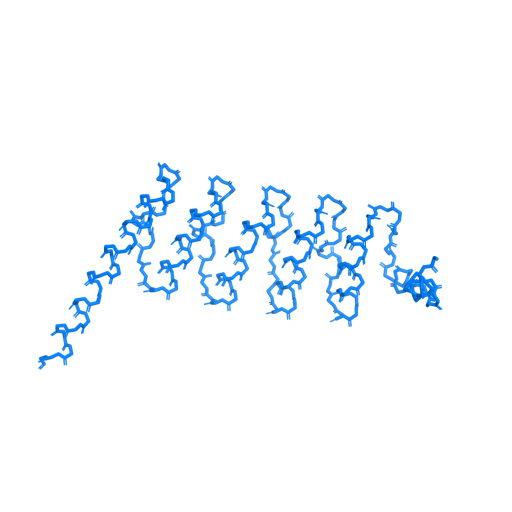 O O . TRP A 1 101 ? -0.445 11.058 0.168 1.00 87.94 101 TRP A O 1
ATOM 888 N N . ASN A 1 102 ? -2.622 11.619 0.170 1.00 90.81 102 ASN A N 1
ATOM 889 C CA . ASN A 1 102 ? -2.604 12.341 1.443 1.00 90.81 102 ASN A CA 1
ATOM 890 C C . ASN A 1 102 ? -2.577 11.404 2.657 1.00 90.81 102 ASN A C 1
ATOM 892 O O . ASN A 1 102 ? -2.233 11.844 3.756 1.00 90.81 102 ASN A O 1
ATOM 896 N N . PHE A 1 103 ? -2.925 10.123 2.492 1.00 94.75 103 PHE A N 1
ATOM 897 C CA . PHE A 1 103 ? -2.729 9.138 3.547 1.00 94.75 103 PHE A CA 1
ATOM 898 C C . PHE A 1 103 ? -1.280 8.672 3.553 1.00 94.75 103 PHE A C 1
ATOM 900 O O . PHE A 1 103 ? -0.763 8.127 2.577 1.00 94.75 103 PHE A O 1
ATOM 907 N N . ASN A 1 104 ? -0.626 8.807 4.702 1.00 95.94 104 ASN A N 1
ATOM 908 C CA . ASN A 1 104 ? 0.647 8.140 4.909 1.00 95.94 104 ASN A CA 1
ATOM 909 C C . ASN A 1 104 ? 0.457 6.616 5.014 1.00 95.94 104 ASN A C 1
ATOM 911 O O . ASN A 1 104 ? -0.641 6.099 5.231 1.00 95.94 104 ASN A O 1
ATOM 915 N N . VAL A 1 105 ? 1.571 5.895 4.903 1.00 96.94 105 VAL A N 1
ATOM 916 C CA . VAL A 1 105 ? 1.624 4.425 4.932 1.00 96.94 105 VAL A CA 1
ATOM 917 C C . VAL A 1 105 ? 0.883 3.839 6.136 1.00 96.94 105 VAL A C 1
ATOM 919 O O . VAL A 1 105 ? 0.133 2.877 5.993 1.00 96.94 105 VAL A O 1
ATOM 922 N N . GLU A 1 106 ? 1.061 4.421 7.323 1.00 98.38 106 GLU A N 1
ATOM 923 C CA . GLU A 1 106 ? 0.449 3.895 8.543 1.00 98.38 106 GLU A CA 1
ATOM 924 C C . GLU A 1 106 ? -1.062 4.166 8.593 1.00 98.38 106 GLU A C 1
ATOM 926 O O . GLU A 1 106 ? -1.808 3.327 9.095 1.00 98.38 106 GLU A O 1
ATOM 931 N N . GLN A 1 107 ? -1.547 5.276 8.025 1.00 98.50 107 GLN A N 1
ATOM 932 C CA . GLN A 1 107 ? -2.987 5.524 7.861 1.00 98.50 107 GLN A CA 1
ATOM 933 C C . GLN A 1 107 ? -3.610 4.493 6.909 1.00 98.50 107 GLN A C 1
ATOM 935 O O . GLN A 1 107 ? -4.582 3.836 7.286 1.00 98.50 107 GLN A O 1
ATOM 940 N N . MET A 1 108 ? -3.009 4.270 5.732 1.00 98.12 108 MET A N 1
ATOM 941 C CA . MET A 1 108 ? -3.453 3.240 4.777 1.00 98.12 108 MET A CA 1
ATOM 942 C C . MET A 1 108 ? -3.481 1.853 5.420 1.00 98.12 108 MET A C 1
ATOM 944 O O . MET A 1 108 ? -4.460 1.117 5.288 1.00 98.12 108 MET A O 1
ATOM 948 N N . ARG A 1 109 ? -2.444 1.525 6.199 1.00 98.50 109 ARG A N 1
ATOM 949 C CA . ARG A 1 109 ? -2.370 0.280 6.962 1.00 98.50 109 ARG A CA 1
ATOM 950 C C . ARG A 1 109 ? -3.530 0.140 7.943 1.00 98.50 109 ARG A C 1
ATOM 952 O O . ARG A 1 109 ? -4.112 -0.940 8.027 1.00 98.50 109 ARG A O 1
ATOM 959 N N . GLN A 1 110 ? -3.886 1.192 8.685 1.00 98.62 110 GLN A N 1
ATOM 960 C CA . GLN A 1 110 ? -5.027 1.124 9.603 1.00 98.62 110 GLN A CA 1
ATOM 961 C C . GLN A 1 110 ? -6.350 0.930 8.862 1.00 98.62 110 GLN A C 1
ATOM 963 O O . GLN A 1 110 ? -7.193 0.181 9.355 1.00 98.62 110 GLN A O 1
ATOM 968 N N . VAL A 1 111 ? -6.547 1.557 7.699 1.00 98.56 111 VAL A N 1
ATOM 969 C CA . VAL A 1 111 ? -7.757 1.322 6.893 1.00 98.56 111 VAL A CA 1
ATOM 970 C C . VAL A 1 111 ? -7.801 -0.124 6.408 1.00 98.56 111 VAL A C 1
ATOM 972 O O . VAL A 1 111 ? -8.765 -0.826 6.709 1.00 98.56 111 VAL A O 1
ATOM 975 N N . ARG A 1 112 ? -6.725 -0.621 5.782 1.00 98.44 112 ARG A N 1
ATOM 976 C CA . ARG A 1 112 ? -6.628 -2.018 5.333 1.00 98.44 112 ARG A CA 1
ATOM 977 C C . ARG A 1 112 ? -6.917 -3.004 6.466 1.00 98.44 112 ARG A C 1
ATOM 979 O O . ARG A 1 112 ? -7.729 -3.904 6.297 1.00 98.44 112 ARG A O 1
ATOM 986 N N . LEU A 1 113 ? -6.301 -2.830 7.639 1.00 98.50 113 LEU A N 1
ATOM 987 C CA . LEU A 1 113 ? -6.523 -3.716 8.790 1.00 98.50 113 LEU A CA 1
ATOM 988 C C . LEU A 1 113 ? -7.969 -3.696 9.306 1.00 98.50 113 LEU A C 1
ATOM 990 O O . LEU A 1 113 ? -8.408 -4.694 9.877 1.00 98.50 113 LEU A O 1
ATOM 994 N N . GLY A 1 114 ? -8.694 -2.583 9.164 1.00 98.38 114 GLY A N 1
ATOM 995 C CA . GLY A 1 114 ? -10.120 -2.523 9.494 1.00 98.38 114 GLY A CA 1
ATOM 996 C C . GLY A 1 114 ? -10.978 -3.255 8.472 1.00 98.38 114 GLY A C 1
ATOM 997 O O . GLY A 1 114 ? -11.835 -4.044 8.864 1.00 98.38 114 GLY A O 1
ATOM 998 N N . LEU A 1 115 ? -10.692 -3.065 7.181 1.00 98.31 115 LEU A N 1
ATOM 999 C CA . LEU A 1 115 ? -11.364 -3.780 6.093 1.00 98.31 115 LEU A CA 1
ATOM 1000 C C . LEU A 1 115 ? -11.173 -5.299 6.213 1.00 98.31 115 LEU A C 1
ATOM 1002 O O . LEU A 1 115 ? -12.146 -6.039 6.143 1.00 98.31 115 LEU A O 1
ATOM 1006 N N . GLU A 1 116 ? -9.959 -5.767 6.524 1.00 97.94 116 GLU A N 1
ATOM 1007 C CA . GLU A 1 116 ? -9.679 -7.193 6.785 1.00 97.94 116 GLU A CA 1
ATOM 1008 C C . GLU A 1 116 ? -10.496 -7.778 7.946 1.00 97.94 116 GLU A C 1
ATOM 1010 O O . GLU A 1 116 ? -10.736 -8.980 7.998 1.00 97.94 116 GLU A O 1
ATOM 1015 N N . GLN A 1 117 ? -10.918 -6.934 8.889 1.00 96.88 117 GLN A N 1
ATOM 1016 C CA . GLN A 1 117 ? -11.738 -7.320 10.037 1.00 96.88 117 GLN A CA 1
ATOM 1017 C C . GLN A 1 117 ? -13.229 -7.049 9.808 1.00 96.88 117 GLN A C 1
ATOM 1019 O O . GLN A 1 117 ? -14.022 -7.183 10.745 1.00 96.88 117 GLN A O 1
ATOM 1024 N N . ASN A 1 118 ? -13.637 -6.687 8.584 1.00 96.19 118 ASN A N 1
ATOM 1025 C CA . ASN A 1 118 ? -15.002 -6.289 8.243 1.00 96.19 118 ASN A CA 1
ATOM 1026 C C . ASN A 1 118 ? -15.523 -5.202 9.206 1.00 96.19 118 ASN A C 1
ATOM 1028 O O . ASN A 1 118 ? -16.582 -5.361 9.824 1.00 96.19 118 ASN A O 1
ATOM 1032 N N . ILE A 1 119 ? -14.716 -4.158 9.416 1.00 97.31 119 ILE A N 1
ATOM 1033 C CA . ILE A 1 119 ? -15.061 -2.955 10.180 1.00 97.31 119 ILE A CA 1
ATOM 1034 C C . ILE A 1 119 ? -15.407 -1.837 9.201 1.00 97.31 119 ILE A C 1
ATOM 1036 O O . ILE A 1 119 ? -14.713 -1.640 8.207 1.00 97.31 119 ILE A O 1
ATOM 1040 N N . ASP A 1 120 ? -16.446 -1.067 9.519 1.00 96.62 120 ASP A N 1
ATOM 1041 C CA . ASP A 1 120 ? -16.775 0.157 8.793 1.00 96.62 120 ASP A CA 1
ATOM 1042 C C . ASP A 1 120 ? -15.683 1.217 9.008 1.00 96.62 120 ASP A C 1
ATOM 1044 O O . ASP A 1 120 ? -15.597 1.869 10.057 1.00 96.62 120 ASP A O 1
ATOM 1048 N N . VAL A 1 121 ? -14.826 1.362 7.998 1.00 97.88 121 VAL A N 1
ATOM 1049 C CA . VAL A 1 121 ? -13.681 2.270 8.036 1.00 97.88 121 VAL A CA 1
ATOM 1050 C C . VAL A 1 121 ? -14.066 3.732 7.855 1.00 97.88 121 VAL A C 1
ATOM 1052 O O . VAL A 1 121 ? -13.297 4.591 8.279 1.00 97.88 121 VAL A O 1
ATOM 1055 N N . SER A 1 122 ? -15.260 4.049 7.336 1.00 97.25 122 SER A N 1
ATOM 1056 C CA . SER A 1 122 ? -15.718 5.440 7.155 1.00 97.25 122 SER A CA 1
ATOM 1057 C C . SER A 1 122 ? -15.759 6.222 8.478 1.00 97.25 122 SER A C 1
ATOM 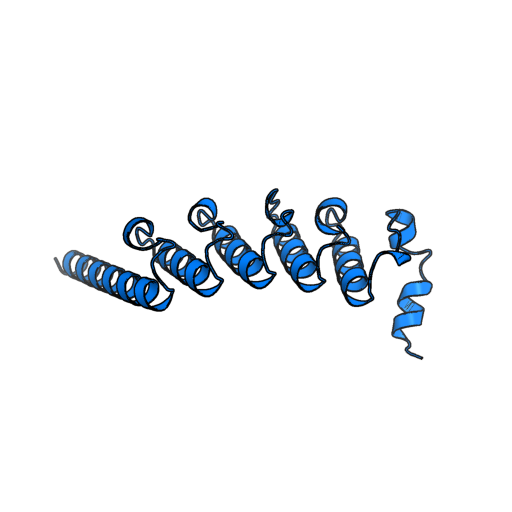1059 O O . SER A 1 122 ? -15.578 7.442 8.520 1.00 97.25 122 SER A O 1
ATOM 1061 N N . LYS A 1 123 ? -15.894 5.500 9.597 1.00 97.06 123 LYS A N 1
ATOM 1062 C CA . LYS A 1 123 ? -15.873 6.045 10.958 1.00 97.06 123 LYS A CA 1
ATOM 1063 C C . LYS A 1 123 ? -14.535 6.686 11.330 1.00 97.06 123 LYS A C 1
ATOM 1065 O O . LYS A 1 123 ? -14.516 7.606 12.151 1.00 97.06 123 LYS A O 1
ATOM 1070 N N . TYR A 1 124 ? -13.422 6.222 10.757 1.00 97.75 124 TYR A N 1
ATOM 1071 C CA . TYR A 1 124 ? -12.080 6.640 11.179 1.00 97.75 124 TYR A CA 1
ATOM 1072 C C . TYR A 1 124 ? -11.072 6.898 10.053 1.00 97.75 124 TYR A C 1
ATOM 1074 O O . TYR A 1 124 ? -10.037 7.498 10.335 1.00 97.75 124 TYR A O 1
ATOM 1082 N N . ALA A 1 125 ? -11.349 6.496 8.810 1.00 97.12 125 ALA A N 1
ATOM 1083 C CA . ALA A 1 125 ? -10.540 6.756 7.618 1.00 97.12 125 ALA A CA 1
ATOM 1084 C C . ALA A 1 125 ? -10.605 8.235 7.210 1.00 97.12 125 ALA A C 1
ATOM 1086 O O . ALA A 1 125 ? -11.192 8.602 6.198 1.00 97.12 125 ALA A O 1
ATOM 1087 N N . LYS A 1 126 ? -10.029 9.100 8.046 1.00 96.25 126 LYS A N 1
ATOM 1088 C CA . LYS A 1 126 ? -10.039 10.555 7.890 1.00 96.25 126 LYS A CA 1
ATOM 1089 C C . LYS A 1 126 ? -8.610 11.068 7.816 1.00 96.25 126 LYS A C 1
ATOM 1091 O O . LYS A 1 126 ? -7.799 10.740 8.682 1.00 96.25 126 LYS A O 1
ATOM 1096 N N . LYS A 1 127 ? -8.307 11.904 6.821 1.00 92.88 127 LYS A N 1
ATOM 1097 C CA . LYS A 1 127 ? -6.954 12.456 6.607 1.00 92.88 127 LYS A CA 1
ATOM 1098 C C . LYS A 1 127 ? -6.464 13.283 7.796 1.00 92.88 127 LYS A C 1
ATOM 1100 O O . LYS A 1 127 ? -5.273 13.304 8.086 1.00 92.88 127 LYS A O 1
ATOM 1105 N N . GLU A 1 128 ? -7.389 13.911 8.519 1.00 95.38 128 GLU A N 1
ATOM 1106 C CA . GLU A 1 128 ? -7.124 14.721 9.708 1.00 95.38 128 GLU A CA 1
ATOM 1107 C C . GLU A 1 128 ? -6.723 13.864 10.917 1.00 95.38 128 GLU A C 1
ATOM 1109 O O . GLU A 1 128 ? -6.224 14.380 11.919 1.00 95.38 128 GLU A O 1
ATOM 1114 N N . PHE A 1 129 ? -6.968 12.551 10.875 1.00 97.62 129 PHE A N 1
ATOM 1115 C CA . PHE A 1 129 ? -6.607 11.644 11.955 1.00 97.62 129 PHE A CA 1
ATOM 1116 C C . PHE A 1 129 ? -5.240 11.040 11.676 1.00 97.62 129 PHE A C 1
ATOM 1118 O O . PHE A 1 129 ? -5.043 10.348 10.683 1.00 97.62 129 PHE A O 1
ATOM 1125 N N . ASN A 1 130 ? -4.293 11.233 12.594 1.00 98.06 130 ASN A N 1
ATOM 1126 C CA . ASN A 1 130 ? -3.046 10.481 12.533 1.00 98.06 130 ASN A CA 1
ATOM 1127 C C . ASN A 1 130 ? -3.304 8.972 12.720 1.00 98.06 130 ASN A C 1
ATOM 1129 O O . ASN A 1 130 ? -4.334 8.547 13.254 1.00 98.06 130 ASN A O 1
ATOM 1133 N N . TRP A 1 131 ? -2.336 8.153 12.308 1.00 98.19 131 TRP A N 1
ATOM 1134 C CA . TRP A 1 131 ? -2.467 6.697 12.342 1.00 98.19 131 TRP A CA 1
ATOM 1135 C C . TRP A 1 131 ? -2.732 6.139 13.750 1.00 98.19 131 TRP A C 1
ATOM 1137 O O . TRP A 1 131 ? -3.443 5.148 13.869 1.00 98.19 131 TRP A O 1
ATOM 1147 N N . LYS A 1 132 ? -2.228 6.783 14.817 1.00 98.56 132 LYS A N 1
ATOM 1148 C CA . LYS A 1 132 ? -2.471 6.361 16.210 1.00 98.56 132 LYS A CA 1
ATOM 1149 C C . LYS A 1 132 ? -3.944 6.507 16.577 1.00 98.56 132 LYS A C 1
ATOM 1151 O O . LYS A 1 132 ? -4.552 5.570 17.081 1.00 98.56 132 LYS A O 1
ATOM 1156 N N . LYS A 1 133 ? -4.548 7.652 16.246 1.00 98.50 133 LYS A N 1
ATOM 1157 C CA . LYS A 1 133 ? -5.982 7.891 16.455 1.00 98.50 133 LYS A CA 1
ATOM 1158 C C . LYS A 1 133 ? -6.835 6.914 15.643 1.00 98.50 133 LYS A C 1
ATOM 1160 O O . LYS A 1 133 ? -7.818 6.384 16.154 1.00 98.50 133 LYS A O 1
ATOM 1165 N N . MET A 1 134 ? -6.450 6.645 14.395 1.00 98.56 134 MET A N 1
ATOM 1166 C CA . MET A 1 134 ? -7.114 5.636 13.561 1.00 98.56 134 MET A CA 1
ATOM 1167 C C . MET A 1 134 ? -7.020 4.237 14.180 1.00 98.56 134 MET A C 1
ATOM 1169 O O . MET A 1 134 ? -8.012 3.514 14.217 1.00 98.56 134 MET A O 1
ATOM 1173 N N . GLU A 1 135 ? -5.851 3.869 14.704 1.00 98.50 135 GLU A N 1
ATOM 1174 C CA . GLU A 1 135 ? -5.625 2.590 15.371 1.00 98.50 135 GLU A CA 1
ATOM 1175 C C . GLU A 1 135 ? -6.490 2.436 16.627 1.00 98.50 135 GLU A C 1
ATOM 1177 O O . GLU A 1 135 ? -7.108 1.388 16.814 1.00 98.50 135 GLU A O 1
ATOM 1182 N N . GLU A 1 136 ? -6.562 3.468 17.471 1.00 98.44 136 GLU A N 1
ATOM 1183 C CA . GLU A 1 136 ? -7.398 3.472 18.674 1.00 98.44 136 GLU A CA 1
ATOM 1184 C C . GLU A 1 136 ? -8.875 3.264 18.336 1.00 98.44 136 GLU A C 1
ATOM 1186 O O . GLU A 1 136 ? -9.529 2.406 18.933 1.00 98.44 136 GLU A O 1
ATOM 1191 N N . ILE A 1 137 ? -9.402 4.012 17.359 1.00 98.50 137 ILE A N 1
ATOM 1192 C CA . ILE A 1 137 ? -10.803 3.882 16.943 1.00 98.50 137 ILE A CA 1
ATOM 1193 C C . ILE A 1 137 ? -11.047 2.496 16.336 1.00 98.50 137 ILE A C 1
ATOM 1195 O O . ILE A 1 137 ? -12.009 1.831 16.716 1.00 98.50 137 ILE A O 1
ATOM 1199 N N . ARG A 1 138 ? -10.154 2.011 15.462 1.00 98.31 138 ARG A N 1
ATOM 1200 C CA . ARG A 1 138 ? -10.243 0.663 14.882 1.00 98.31 138 ARG A CA 1
ATOM 1201 C C . ARG A 1 138 ? -10.285 -0.410 15.971 1.00 98.31 138 ARG A C 1
ATOM 1203 O O . ARG A 1 138 ? -11.141 -1.284 15.920 1.00 98.31 138 ARG A O 1
ATOM 1210 N N . LYS A 1 139 ? -9.385 -0.355 16.960 1.00 98.19 139 LYS A N 1
ATOM 1211 C CA . LYS A 1 139 ? -9.330 -1.326 18.068 1.00 98.19 139 LYS A CA 1
ATOM 1212 C C . LYS A 1 139 ? -10.614 -1.326 18.900 1.00 98.19 139 LYS A C 1
ATOM 1214 O O . LYS A 1 139 ? -11.094 -2.405 19.230 1.00 98.19 139 LYS A O 1
ATOM 1219 N N . LYS A 1 140 ? -11.186 -0.150 19.187 1.00 97.81 140 LYS A N 1
ATOM 1220 C CA . LYS A 1 140 ? -12.483 -0.035 19.878 1.00 97.81 140 LYS A CA 1
ATOM 1221 C C . LYS A 1 140 ? -13.608 -0.696 19.075 1.00 97.81 140 LYS A C 1
ATOM 1223 O O . LYS A 1 140 ? -14.274 -1.580 19.592 1.00 97.81 140 LYS A O 1
ATOM 1228 N N . LEU A 1 141 ? -13.728 -0.370 17.785 1.00 97.12 141 LEU A N 1
ATOM 1229 C CA . LEU A 1 141 ? -14.753 -0.951 16.906 1.00 97.12 141 LEU A CA 1
ATOM 1230 C C . LEU A 1 141 ? -14.634 -2.480 16.771 1.00 97.12 141 LEU A C 1
ATOM 1232 O O . LEU A 1 141 ? -15.643 -3.176 16.692 1.00 97.12 141 LEU A O 1
ATOM 1236 N N . VAL A 1 142 ? -13.408 -3.009 16.752 1.00 95.62 142 VAL A N 1
ATOM 1237 C CA . VAL A 1 142 ? -13.153 -4.460 16.743 1.00 95.62 142 VAL A CA 1
ATOM 1238 C C . VAL A 1 142 ? -13.594 -5.107 18.054 1.00 95.62 142 VAL A C 1
ATOM 1240 O O . VAL A 1 142 ? -14.227 -6.160 18.025 1.00 95.62 14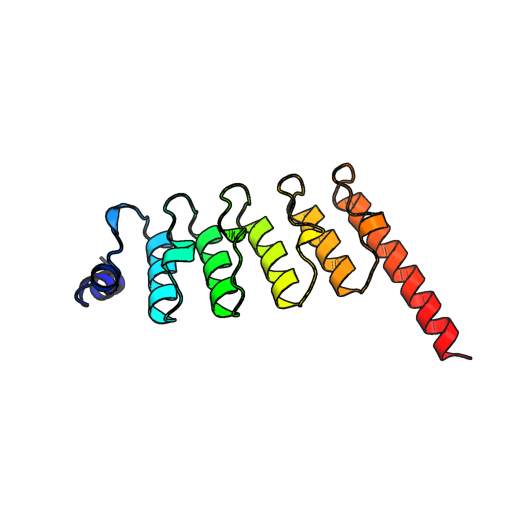2 VAL A O 1
ATOM 1243 N N . ALA A 1 143 ? -13.282 -4.491 19.196 1.00 94.81 143 ALA A N 1
ATOM 1244 C CA . ALA A 1 143 ? -13.702 -5.000 20.498 1.00 94.81 143 ALA A CA 1
ATOM 1245 C C . ALA A 1 143 ? -15.235 -5.039 20.615 1.00 94.81 143 ALA A C 1
ATOM 1247 O O . ALA A 1 143 ? -15.784 -6.081 20.970 1.00 94.81 143 ALA A O 1
ATOM 1248 N N . ASP A 1 144 ? -15.919 -3.961 20.222 1.00 93.44 144 ASP A N 1
ATOM 1249 C CA . ASP A 1 144 ? -17.385 -3.872 20.248 1.00 93.44 144 ASP A CA 1
ATOM 1250 C C . ASP A 1 144 ? -18.036 -4.955 19.372 1.00 93.44 144 ASP A C 1
ATOM 1252 O O . ASP A 1 144 ? -18.987 -5.623 19.784 1.00 93.44 144 ASP A O 1
ATOM 1256 N N . LYS A 1 145 ? -17.479 -5.195 18.177 1.00 91.94 145 LYS A N 1
ATOM 1257 C CA . LYS A 1 145 ? -17.925 -6.266 17.274 1.00 91.94 145 LYS A CA 1
ATOM 1258 C C . LYS A 1 145 ? -17.778 -7.654 17.900 1.00 91.94 145 LYS A C 1
ATOM 1260 O O . LYS A 1 145 ? -18.674 -8.485 17.757 1.00 91.94 145 LYS A O 1
ATOM 1265 N N . ASN A 1 146 ? -16.663 -7.910 18.582 1.00 88.12 146 ASN A N 1
ATOM 1266 C CA . ASN A 1 146 ? -16.402 -9.203 19.211 1.00 88.12 146 ASN A CA 1
ATOM 1267 C C . ASN A 1 146 ? -17.353 -9.468 20.388 1.00 88.12 146 ASN A C 1
ATOM 1269 O O . ASN A 1 146 ? -17.827 -10.592 20.529 1.00 88.12 146 ASN A O 1
ATOM 1273 N N . ILE A 1 147 ? -17.677 -8.442 21.183 1.00 87.88 147 ILE A N 1
ATOM 1274 C CA . ILE A 1 147 ? -18.656 -8.541 22.280 1.00 87.88 147 ILE A CA 1
ATOM 1275 C C . ILE A 1 147 ? -20.049 -8.874 21.734 1.00 87.88 147 ILE A C 1
ATOM 1277 O O . ILE A 1 147 ? -20.756 -9.730 22.275 1.00 87.88 147 ILE A O 1
ATOM 1281 N N . TRP A 1 148 ? -20.450 -8.219 20.642 1.00 78.12 148 TRP A N 1
ATOM 1282 C CA . TRP A 1 148 ? -21.740 -8.490 20.011 1.00 78.12 148 TRP A CA 1
ATOM 1283 C C . TRP A 1 148 ? -21.814 -9.925 19.469 1.00 78.12 148 TRP A C 1
ATOM 1285 O O . TRP A 1 148 ? -22.789 -10.629 19.726 1.00 78.12 148 TRP A O 1
ATOM 1295 N N . ALA A 1 149 ? -20.749 -10.395 18.810 1.00 78.62 149 ALA A N 1
ATOM 1296 C CA . ALA A 1 149 ? -20.663 -11.765 18.311 1.00 78.62 149 ALA A CA 1
ATOM 1297 C C . ALA A 1 149 ? -20.723 -12.815 19.437 1.00 78.62 149 ALA A C 1
ATOM 1299 O O . ALA A 1 149 ? -21.420 -13.816 19.292 1.00 78.62 149 ALA A O 1
ATOM 1300 N N . SER A 1 150 ? -20.051 -12.593 20.575 1.00 79.56 150 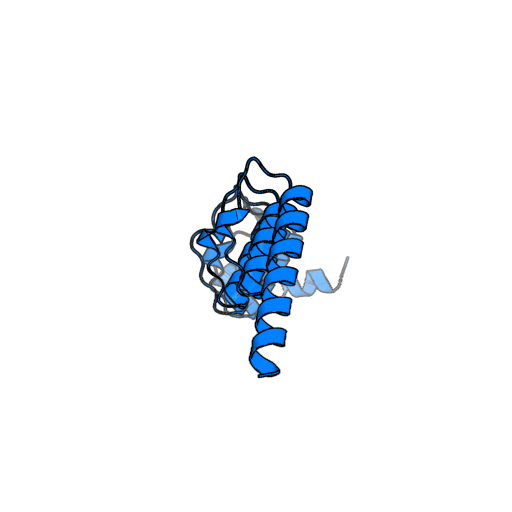SER A N 1
ATOM 1301 C CA . SER A 1 150 ? -20.097 -13.540 21.697 1.00 79.56 150 SER A CA 1
ATOM 1302 C C . SER A 1 150 ? -21.461 -13.593 22.382 1.00 79.56 150 SER A C 1
ATOM 1304 O O . SER A 1 150 ? -21.867 -14.663 22.811 1.00 79.56 150 SER A O 1
ATOM 1306 N N . THR A 1 151 ? -22.176 -12.466 22.462 1.00 78.50 151 THR A N 1
ATOM 1307 C CA . THR A 1 151 ? -23.480 -12.386 23.150 1.00 78.50 151 THR A CA 1
ATOM 1308 C C . THR A 1 151 ? -24.588 -13.115 22.381 1.00 78.50 151 THR A C 1
ATOM 1310 O O . THR A 1 151 ? -25.486 -13.688 22.991 1.00 78.50 151 THR A O 1
ATOM 1313 N N . ILE A 1 152 ? -24.527 -13.122 21.044 1.00 76.19 152 ILE A N 1
ATOM 1314 C CA . ILE A 1 152 ? -25.503 -13.835 20.202 1.00 76.19 152 ILE A CA 1
ATOM 1315 C C . ILE A 1 152 ? -25.243 -15.342 20.199 1.00 76.19 152 ILE A C 1
ATOM 1317 O O . ILE A 1 152 ? -26.191 -16.111 20.204 1.00 76.19 152 ILE A O 1
ATOM 1321 N N . CYS A 1 153 ? -23.983 -15.782 20.224 1.00 63.94 153 CYS A N 1
ATOM 1322 C CA . CYS A 1 153 ? -23.657 -17.211 20.199 1.00 63.94 153 CYS A CA 1
ATOM 1323 C C . CYS A 1 153 ? -23.951 -17.950 21.520 1.00 63.94 153 CYS A C 1
ATOM 1325 O O . CYS A 1 153 ? -23.845 -19.174 21.554 1.00 63.94 153 CYS A O 1
ATOM 1327 N N . THR A 1 154 ? -24.265 -17.235 22.605 1.00 65.94 154 THR A N 1
ATOM 1328 C CA . THR A 1 154 ? -24.566 -17.815 23.927 1.00 65.94 154 THR A CA 1
ATOM 1329 C C . THR A 1 154 ? -26.059 -17.891 24.270 1.00 65.94 154 THR A C 1
ATOM 1331 O O . THR A 1 154 ? -26.381 -18.412 25.335 1.00 65.94 154 THR A O 1
ATOM 1334 N N . ASN A 1 155 ? -26.946 -17.384 23.407 1.00 50.00 155 ASN A N 1
ATOM 1335 C CA . ASN A 1 155 ? -28.409 -17.463 23.542 1.00 50.00 155 ASN A CA 1
ATOM 1336 C C . ASN A 1 155 ? -29.003 -18.338 22.436 1.00 50.00 155 ASN A C 1
ATOM 1338 O O . ASN A 1 155 ? -30.024 -19.001 22.715 1.00 50.00 155 ASN A O 1
#

pLDDT: mean 84.68, std 15.06, range [43.22, 98.62]

Secondary structure (DSSP, 8-state):
--HHHHHHHHSS-HHHHTT--GGGS-HHHHHHHHHHHHTT--GGGT--TTS-HHHHHHHHHHHHTT---SGGG-TTS-HHHHHHHHHHHTTT--GGGT--TTS-HHHHHHHHHHHTTT--GGGT--TTS-HHHHHHHHHHHHHHHHHHHHHHTT-